Protein AF-A0A925TKU3-F1 (afdb_monomer)

Sequence (95 aa):
MKPSCERSQKKRMCYCDSLSAEWKAQQGYADGYCGVCERCGKPGHTQHFPGPVPYTGAWCNRCVKIVAYTWIFRNPVVLLVLAILTIFLALRLLR

Nearest PDB structures (foldseek):
  8jwu-assembly1_A  TM=4.262E-01  e=4.280E+00  Mus musculus
  8apo-assembly1_Bc  TM=2.201E-01  e=9.353E+00  Polytomella magna

Mean predicted aligned error: 9.75 Å

Structure (mmCIF, N/CA/C/O backbone):
data_AF-A0A925TKU3-F1
#
_entry.id   AF-A0A925TKU3-F1
#
loop_
_atom_site.group_PDB
_atom_site.id
_atom_site.type_symbol
_atom_site.label_atom_id
_atom_site.label_alt_id
_atom_site.label_comp_id
_atom_site.label_asym_id
_atom_site.label_entity_id
_atom_site.label_seq_id
_atom_site.pdbx_PDB_ins_code
_atom_site.Cartn_x
_atom_site.Cartn_y
_atom_site.Cartn_z
_atom_site.occupancy
_atom_site.B_iso_or_equiv
_atom_site.auth_seq_id
_atom_site.auth_comp_id
_atom_site.auth_asym_id
_atom_site.auth_atom_id
_atom_site.pdbx_PDB_model_num
ATOM 1 N N . MET A 1 1 ? -0.477 -19.605 -24.195 1.00 31.05 1 MET A N 1
ATOM 2 C CA . MET A 1 1 ? -1.398 -19.418 -23.052 1.00 31.05 1 MET A CA 1
ATOM 3 C C . MET A 1 1 ? -1.032 -18.098 -22.375 1.00 31.05 1 MET A C 1
ATOM 5 O O . MET A 1 1 ? -0.045 -18.055 -21.657 1.00 31.05 1 MET A O 1
ATOM 9 N N . LYS A 1 2 ? -1.698 -16.982 -22.707 1.00 33.62 2 LYS A N 1
ATOM 10 C CA . LYS A 1 2 ? -1.393 -15.676 -22.086 1.00 33.62 2 LYS A CA 1
ATOM 11 C C . LYS A 1 2 ? -2.002 -15.685 -20.681 1.00 33.62 2 LYS A C 1
ATOM 13 O O . LYS A 1 2 ? -3.207 -15.939 -20.606 1.00 33.62 2 LYS A O 1
ATOM 18 N N . PRO A 1 3 ? -1.246 -15.463 -19.589 1.00 41.34 3 PRO A N 1
ATOM 19 C CA . PRO A 1 3 ? -1.873 -15.333 -18.288 1.00 41.34 3 PRO A CA 1
ATOM 20 C C . PRO A 1 3 ? -2.816 -14.138 -18.369 1.00 41.34 3 PRO A C 1
ATOM 22 O O . PRO A 1 3 ? -2.424 -13.024 -18.715 1.00 41.34 3 PRO A O 1
ATOM 25 N N . SER A 1 4 ? -4.093 -14.442 -18.157 1.00 38.66 4 SER A N 1
ATOM 26 C CA . SER A 1 4 ? -5.208 -13.515 -18.092 1.00 38.66 4 SER A CA 1
ATOM 27 C C . SER A 1 4 ? -4.908 -12.471 -17.022 1.00 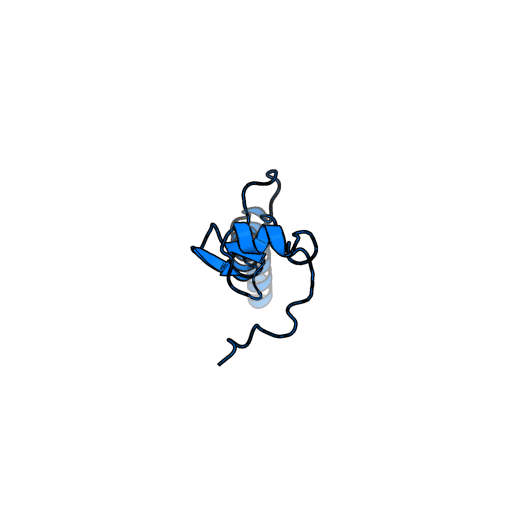38.66 4 SER A C 1
ATOM 29 O O . SER A 1 4 ? -5.268 -12.644 -15.859 1.00 38.66 4 SER A O 1
ATOM 31 N N . CYS A 1 5 ? -4.226 -11.394 -17.408 1.00 46.44 5 CYS A N 1
ATOM 32 C CA . CYS A 1 5 ? -4.179 -10.190 -16.608 1.00 46.44 5 CYS A CA 1
ATOM 33 C C . CYS A 1 5 ? -5.617 -9.696 -16.557 1.00 46.44 5 CYS A C 1
ATOM 35 O O . CYS A 1 5 ? -6.161 -9.281 -17.579 1.00 46.44 5 CYS A O 1
ATOM 37 N N . GLU A 1 6 ? -6.252 -9.926 -15.411 1.00 46.41 6 GLU A N 1
ATOM 38 C CA . GLU A 1 6 ? -7.204 -9.048 -14.743 1.00 46.41 6 GLU A CA 1
ATOM 39 C C . GLU A 1 6 ? -7.448 -7.752 -15.534 1.00 46.41 6 GLU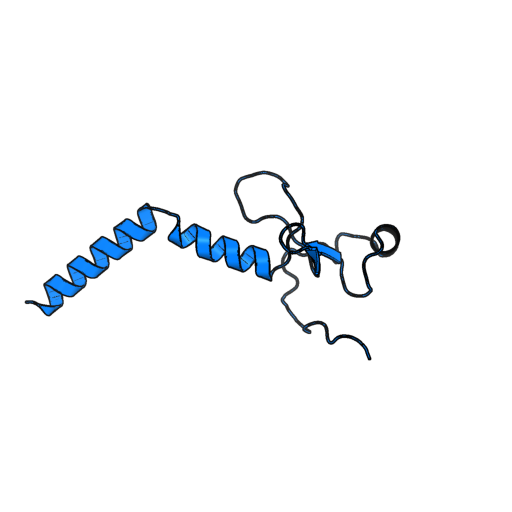 A C 1
ATOM 41 O O . GLU A 1 6 ? -6.924 -6.675 -15.248 1.00 46.41 6 GLU A O 1
ATOM 46 N N . ARG A 1 7 ? -8.217 -7.898 -16.617 1.00 43.44 7 ARG A N 1
ATOM 47 C CA . ARG A 1 7 ? -8.697 -6.813 -17.457 1.00 43.44 7 ARG A CA 1
ATOM 48 C C . ARG A 1 7 ? -9.392 -5.865 -16.490 1.00 43.44 7 ARG A C 1
ATOM 50 O O . ARG A 1 7 ? -10.340 -6.269 -15.828 1.00 43.44 7 ARG A O 1
ATOM 57 N N . SE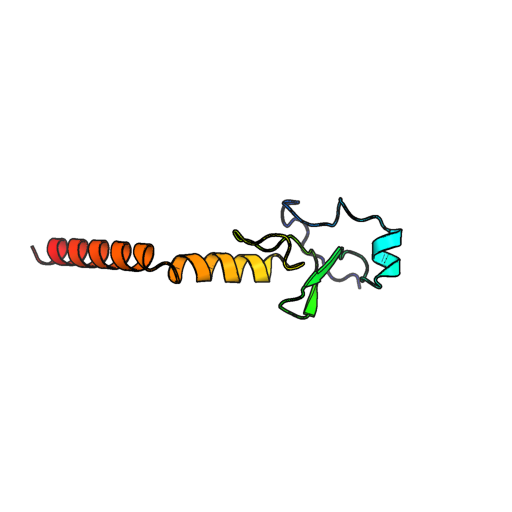R A 1 8 ? -8.939 -4.619 -16.417 1.00 45.22 8 SER A N 1
ATOM 58 C CA . SER A 1 8 ? -9.618 -3.555 -15.671 1.00 45.22 8 SER A CA 1
ATOM 59 C C . SER A 1 8 ? -9.506 -3.612 -14.135 1.00 45.22 8 SER A C 1
ATOM 61 O O . SER A 1 8 ? -10.505 -3.496 -13.420 1.00 45.22 8 SER A O 1
ATOM 63 N N . GLN A 1 9 ? -8.296 -3.593 -13.575 1.00 49.84 9 GLN A N 1
ATOM 64 C CA . GLN A 1 9 ? -8.134 -2.779 -12.364 1.00 49.84 9 GLN A CA 1
ATOM 65 C C . GLN A 1 9 ? -7.854 -1.344 -12.813 1.00 49.84 9 GLN A C 1
ATOM 67 O O . GLN A 1 9 ? -6.830 -1.076 -13.433 1.00 49.84 9 GLN A O 1
ATOM 72 N N . LYS A 1 10 ? -8.831 -0.448 -12.583 1.00 47.94 10 LYS A N 1
ATOM 73 C CA . LYS A 1 10 ? -8.776 0.997 -12.871 1.00 47.94 10 LYS A CA 1
ATOM 74 C C . LYS A 1 10 ? -7.340 1.512 -12.764 1.00 47.94 10 LYS A C 1
ATOM 76 O O . LYS A 1 10 ? -6.737 1.374 -11.705 1.00 47.94 10 LYS A O 1
ATOM 81 N N . LYS A 1 11 ? -6.877 2.133 -13.851 1.00 51.44 11 LYS A N 1
ATOM 82 C CA . LYS A 1 11 ? -5.599 2.817 -14.117 1.00 51.44 11 LYS A CA 1
ATOM 83 C C . LYS A 1 11 ? -5.229 3.906 -13.088 1.00 51.44 11 LYS A C 1
ATOM 85 O O . LYS A 1 11 ? -4.898 5.026 -13.446 1.00 51.44 11 LYS A O 1
ATOM 90 N N . ARG A 1 12 ? -5.392 3.658 -11.792 1.00 58.16 12 ARG A N 1
ATOM 91 C CA . ARG A 1 12 ? -5.100 4.622 -10.737 1.00 58.16 12 ARG A CA 1
ATOM 92 C C . ARG A 1 12 ? -3.794 4.196 -10.083 1.00 58.16 12 ARG A C 1
ATOM 94 O O . ARG A 1 12 ? -3.750 3.173 -9.413 1.00 58.16 12 ARG A O 1
ATOM 101 N N . MET A 1 13 ? -2.767 5.017 -10.309 1.00 70.44 13 MET A N 1
ATOM 102 C CA . MET A 1 13 ? -1.495 5.068 -9.573 1.00 70.44 13 MET A CA 1
ATOM 103 C C . MET A 1 13 ? -0.438 3.989 -9.877 1.00 70.44 13 MET A C 1
ATOM 105 O O . MET A 1 13 ? 0.561 3.925 -9.169 1.00 70.44 13 MET A O 1
ATOM 109 N N . CYS A 1 14 ? -0.579 3.182 -10.935 1.00 77.88 14 CYS A N 1
ATOM 110 C CA . CYS A 1 14 ? 0.481 2.248 -11.343 1.00 77.88 14 CYS A CA 1
ATOM 111 C C . CYS A 1 14 ? 1.552 2.907 -12.229 1.00 77.88 14 CYS A C 1
ATOM 113 O O . CYS A 1 14 ? 1.226 3.741 -13.073 1.00 77.88 14 CYS A O 1
ATOM 115 N N . TYR A 1 15 ? 2.797 2.428 -12.157 1.00 79.31 15 TYR A N 1
ATOM 116 C CA . TYR A 1 15 ? 3.903 2.924 -12.994 1.00 79.31 15 TYR A CA 1
ATOM 117 C C . TYR A 1 15 ? 3.883 2.431 -14.456 1.00 79.31 15 TYR A C 1
ATOM 119 O O . TYR A 1 15 ? 4.844 2.612 -15.200 1.00 79.31 15 TYR A O 1
ATOM 127 N N . CYS A 1 16 ? 2.804 1.779 -14.902 1.00 77.69 16 CYS A N 1
ATOM 128 C CA . CYS A 1 16 ? 2.718 1.242 -16.264 1.00 77.69 16 CYS A CA 1
ATOM 129 C C . CYS A 1 16 ? 2.851 2.320 -17.335 1.00 77.69 16 CYS A C 1
ATOM 131 O O . CYS A 1 16 ? 3.518 2.078 -18.336 1.00 77.69 16 CYS A O 1
ATOM 133 N N . ASP A 1 17 ? 2.231 3.477 -17.113 1.00 77.00 17 ASP A N 1
ATOM 134 C CA . ASP A 1 17 ? 2.255 4.593 -18.060 1.00 77.00 17 ASP A CA 1
ATOM 135 C C . ASP A 1 17 ? 3.507 5.471 -17.891 1.00 77.00 17 ASP A C 1
ATOM 137 O O . ASP A 1 17 ? 3.896 6.161 -18.825 1.00 77.00 17 ASP A O 1
ATOM 141 N N . SER A 1 18 ? 4.148 5.455 -16.716 1.00 78.69 18 SER A N 1
ATOM 142 C CA . SER A 1 18 ? 5.311 6.305 -16.420 1.00 78.69 18 SER A CA 1
ATOM 143 C C . SER A 1 18 ? 6.650 5.682 -16.816 1.00 78.69 18 SER A C 1
ATOM 145 O O . SER A 1 18 ? 7.658 6.378 -16.850 1.00 78.69 18 SER A O 1
ATOM 147 N N . LEU A 1 19 ? 6.684 4.371 -17.062 1.00 79.94 19 LEU A N 1
ATOM 148 C CA . LEU A 1 19 ? 7.898 3.629 -17.399 1.00 79.94 19 LEU A CA 1
ATOM 149 C C . LEU A 1 19 ? 7.890 3.236 -18.878 1.00 79.94 19 LEU A C 1
ATOM 151 O O . LEU A 1 19 ? 6.911 2.650 -19.359 1.00 79.94 19 LEU A O 1
ATOM 155 N N . SER A 1 20 ? 8.998 3.496 -19.576 1.00 82.25 20 SER A N 1
ATOM 156 C CA . SER A 1 20 ? 9.151 3.108 -20.980 1.00 82.25 20 SER A CA 1
ATOM 157 C C . SER A 1 20 ? 9.218 1.587 -21.142 1.00 82.25 20 SER A C 1
ATOM 159 O O . SER A 1 20 ? 9.503 0.843 -20.196 1.00 82.25 20 SER A O 1
ATOM 161 N N . ALA A 1 21 ? 8.914 1.104 -22.347 1.00 79.00 21 ALA A N 1
ATOM 162 C CA . ALA A 1 21 ? 9.009 -0.318 -22.654 1.00 79.00 21 ALA A CA 1
ATOM 163 C C . ALA A 1 21 ? 10.463 -0.813 -22.578 1.00 79.00 21 ALA A C 1
ATOM 165 O O . ALA A 1 21 ? 10.692 -1.903 -22.054 1.00 79.00 21 ALA A O 1
ATOM 166 N N . GLU A 1 22 ? 11.442 -0.003 -23.010 1.00 84.88 22 GLU A N 1
ATOM 167 C CA . GLU A 1 22 ? 12.857 -0.392 -22.937 1.00 84.88 22 GLU A CA 1
ATOM 168 C C . GLU A 1 22 ? 13.316 -0.534 -21.486 1.00 84.88 22 GLU A C 1
ATOM 170 O O . GLU A 1 22 ? 13.981 -1.509 -21.143 1.00 84.88 22 GLU A O 1
ATOM 175 N N . TRP A 1 23 ? 12.908 0.391 -20.612 1.00 84.62 23 TRP A N 1
ATOM 176 C CA . TRP A 1 23 ? 13.266 0.336 -19.197 1.00 84.62 23 TRP A CA 1
ATOM 177 C C . TRP A 1 23 ? 12.694 -0.912 -18.514 1.00 84.62 23 TRP A C 1
ATOM 179 O O . TRP A 1 23 ? 13.384 -1.577 -17.746 1.00 84.62 23 TRP A O 1
ATOM 189 N N . LYS A 1 24 ? 11.447 -1.290 -18.830 1.00 81.25 24 LYS A N 1
ATOM 190 C CA . LYS A 1 24 ? 10.829 -2.519 -18.298 1.00 81.25 24 LYS A CA 1
ATOM 191 C C . LYS A 1 24 ? 11.567 -3.777 -18.757 1.00 81.25 24 LYS A C 1
ATOM 193 O O . LYS A 1 24 ? 11.769 -4.682 -17.950 1.00 81.25 24 LYS A O 1
ATOM 198 N N . ALA A 1 25 ? 11.982 -3.812 -20.024 1.00 81.75 25 ALA A N 1
ATOM 199 C CA . ALA A 1 25 ? 12.744 -4.922 -20.584 1.00 81.75 25 ALA A CA 1
ATOM 200 C C . ALA A 1 25 ? 14.144 -5.030 -19.955 1.00 81.75 25 ALA A C 1
ATOM 202 O O . ALA A 1 25 ? 14.567 -6.127 -19.603 1.00 81.75 25 ALA A O 1
ATOM 203 N N . GLN A 1 26 ? 14.826 -3.900 -19.730 1.00 87.31 26 GLN A N 1
ATOM 204 C CA . GLN A 1 26 ? 16.124 -3.857 -19.039 1.00 87.31 26 GLN A CA 1
ATOM 205 C C . GLN A 1 26 ? 16.050 -4.394 -17.605 1.00 87.31 26 GLN A C 1
ATOM 207 O O . GLN A 1 26 ? 16.988 -5.035 -1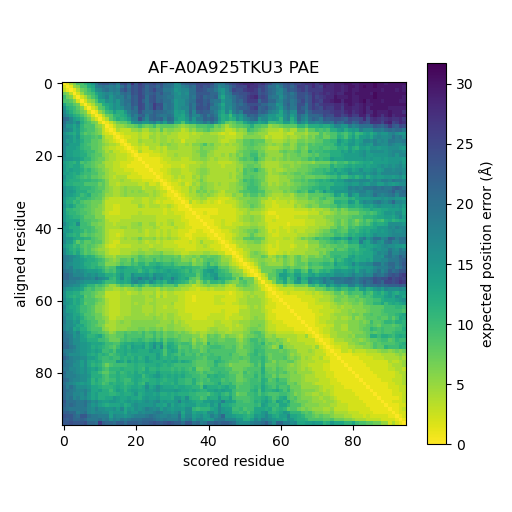7.143 1.00 87.31 26 GLN A O 1
ATOM 212 N N . GLN A 1 27 ? 14.933 -4.169 -16.911 1.00 84.44 27 GLN A N 1
ATOM 213 C CA . GLN A 1 27 ? 14.699 -4.696 -15.562 1.00 84.44 27 GLN A CA 1
ATOM 214 C C . GLN A 1 27 ? 14.246 -6.167 -15.546 1.00 84.44 27 GLN A C 1
ATOM 216 O O . GLN A 1 27 ? 14.052 -6.742 -14.477 1.00 84.44 27 GLN A O 1
ATOM 221 N N . GLY A 1 28 ? 14.050 -6.787 -16.714 1.00 84.88 28 GLY A N 1
ATOM 222 C CA . GLY A 1 28 ? 13.625 -8.182 -16.822 1.00 84.88 28 GLY A CA 1
ATOM 223 C C . GLY A 1 28 ? 12.183 -8.432 -16.371 1.00 84.88 28 GLY A C 1
ATOM 224 O O . GLY A 1 28 ? 11.847 -9.550 -15.975 1.00 84.88 28 GLY A O 1
ATOM 225 N N . TYR A 1 29 ? 11.314 -7.415 -16.395 1.00 82.25 29 TYR A N 1
ATOM 226 C CA . TYR A 1 29 ? 9.907 -7.616 -16.056 1.00 82.25 29 TYR A CA 1
ATOM 227 C C . TYR A 1 29 ? 9.187 -8.393 -17.155 1.00 82.25 29 TYR A C 1
ATOM 229 O O . TYR A 1 29 ? 9.318 -8.091 -18.339 1.00 82.25 29 TYR A O 1
ATOM 237 N N . ALA A 1 30 ? 8.389 -9.381 -16.750 1.00 76.44 30 ALA A N 1
ATOM 238 C CA . ALA A 1 30 ? 7.567 -10.140 -17.680 1.00 76.44 30 ALA A CA 1
ATOM 239 C C . ALA A 1 30 ? 6.516 -9.246 -18.363 1.00 76.44 30 ALA A C 1
ATOM 241 O O . ALA A 1 30 ? 6.005 -8.286 -17.771 1.00 76.44 30 ALA A O 1
ATOM 242 N N . ASP A 1 31 ? 6.171 -9.602 -19.601 1.00 75.00 31 ASP A N 1
ATOM 243 C CA . ASP A 1 31 ? 5.206 -8.865 -20.412 1.00 75.00 31 ASP A CA 1
ATOM 244 C C . ASP A 1 31 ? 3.882 -8.650 -19.673 1.00 75.00 31 ASP A C 1
ATOM 246 O O . ASP A 1 31 ? 3.282 -9.573 -19.118 1.00 75.00 31 ASP A O 1
ATOM 250 N N . GLY A 1 32 ? 3.410 -7.403 -19.692 1.00 74.75 32 GLY A N 1
ATOM 251 C CA . GLY A 1 32 ? 2.180 -6.995 -19.015 1.00 74.75 32 GLY A CA 1
ATOM 252 C C . GLY A 1 32 ? 2.360 -6.540 -17.565 1.00 74.75 32 GLY A C 1
ATOM 253 O O . GLY A 1 32 ? 1.383 -6.088 -16.972 1.00 74.75 32 GLY A O 1
ATOM 254 N N . TYR A 1 33 ? 3.572 -6.576 -17.004 1.00 79.88 33 TYR A N 1
ATOM 255 C CA . TYR A 1 33 ? 3.875 -6.038 -15.674 1.00 79.88 33 TYR A CA 1
ATOM 256 C C . TYR A 1 33 ? 4.736 -4.768 -15.746 1.00 79.88 33 TYR A C 1
ATOM 258 O O . TYR A 1 33 ? 5.422 -4.514 -16.733 1.00 79.88 33 TYR A O 1
ATOM 266 N N . CYS A 1 34 ? 4.693 -3.938 -14.696 1.00 81.81 34 CYS A N 1
ATOM 267 C CA . CYS A 1 34 ? 5.532 -2.731 -14.595 1.00 81.81 34 CYS A CA 1
ATOM 268 C C . CYS A 1 34 ? 6.532 -2.770 -13.438 1.00 81.81 34 CYS A C 1
ATOM 270 O O . CYS A 1 34 ? 7.227 -1.785 -13.208 1.00 81.81 34 CYS A O 1
ATOM 272 N N . GLY A 1 35 ? 6.581 -3.875 -12.696 1.00 86.31 35 GLY A N 1
ATOM 273 C CA . GLY A 1 35 ? 7.518 -4.051 -11.602 1.00 86.31 35 GLY A CA 1
ATOM 274 C C . GLY A 1 35 ? 7.323 -5.358 -10.848 1.00 86.31 35 GLY A C 1
ATOM 275 O O . GLY A 1 35 ? 6.422 -6.150 -11.138 1.00 86.31 35 GLY A O 1
ATOM 276 N N . VAL A 1 36 ? 8.155 -5.545 -9.828 1.00 87.25 36 VAL A N 1
ATOM 277 C CA . VAL A 1 36 ? 8.031 -6.612 -8.832 1.00 87.25 36 VAL A CA 1
ATOM 278 C C . VAL A 1 36 ? 7.668 -5.978 -7.499 1.00 87.25 36 VAL A C 1
ATOM 280 O O . VAL A 1 36 ? 8.242 -4.971 -7.099 1.00 87.25 36 VAL A O 1
ATOM 283 N N . CYS A 1 37 ? 6.673 -6.535 -6.813 1.00 86.75 37 CYS A N 1
ATOM 284 C CA . CYS A 1 37 ? 6.269 -6.015 -5.517 1.00 86.75 37 CYS A CA 1
ATOM 285 C C . CYS A 1 37 ? 7.317 -6.348 -4.453 1.00 86.75 37 CYS A C 1
ATOM 287 O O . CYS A 1 37 ? 7.493 -7.515 -4.121 1.00 86.75 37 CYS A O 1
ATOM 289 N N . GLU A 1 38 ? 7.906 -5.334 -3.825 1.00 87.12 38 GLU A N 1
ATOM 290 C CA . GLU A 1 38 ? 8.922 -5.521 -2.773 1.00 87.12 38 GLU A CA 1
ATOM 291 C C . GLU A 1 38 ? 8.391 -6.262 -1.536 1.00 87.12 38 GLU A C 1
ATOM 293 O O . GLU A 1 38 ? 9.130 -6.955 -0.847 1.00 87.12 38 GLU A O 1
ATOM 298 N N . ARG A 1 39 ? 7.083 -6.166 -1.262 1.00 85.12 39 ARG A N 1
ATOM 299 C CA . ARG A 1 39 ? 6.455 -6.827 -0.110 1.00 85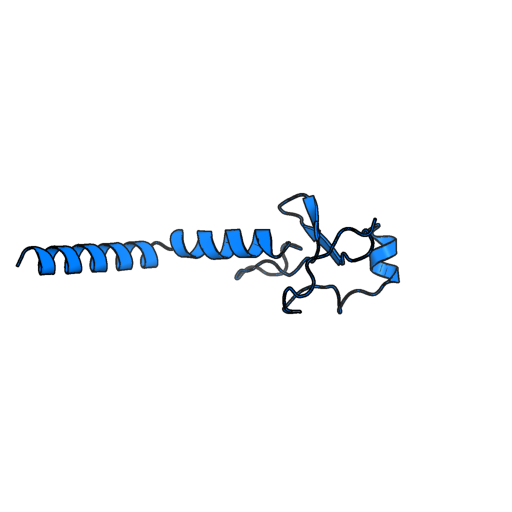.12 39 ARG A CA 1
ATOM 300 C C . ARG A 1 39 ? 6.198 -8.322 -0.314 1.00 85.12 39 ARG A C 1
ATOM 302 O O . ARG A 1 39 ? 6.204 -9.066 0.660 1.00 85.12 39 ARG A O 1
ATOM 309 N N . CYS A 1 40 ? 5.871 -8.760 -1.531 1.00 87.06 40 CYS A N 1
ATOM 310 C CA . CYS A 1 40 ? 5.477 -10.154 -1.789 1.00 87.06 40 CYS A CA 1
ATOM 311 C C . CYS A 1 40 ? 6.330 -10.878 -2.837 1.00 87.06 40 CYS A C 1
ATOM 313 O O . CYS A 1 40 ? 6.081 -12.053 -3.092 1.00 87.06 40 CYS A O 1
ATOM 315 N N . GLY A 1 41 ? 7.286 -10.189 -3.463 1.00 87.31 41 GLY A N 1
ATOM 316 C CA . GLY A 1 41 ? 8.206 -10.727 -4.467 1.00 87.31 41 GLY A CA 1
ATOM 317 C C . GLY A 1 41 ? 7.566 -11.085 -5.810 1.00 87.31 41 GLY A C 1
ATOM 318 O O . GLY A 1 41 ? 8.239 -11.620 -6.683 1.00 87.31 41 GLY A O 1
ATOM 319 N N . LYS A 1 42 ? 6.265 -10.829 -6.000 1.00 86.00 42 LYS A N 1
ATOM 320 C CA . LYS A 1 42 ? 5.549 -11.220 -7.223 1.00 86.00 42 LYS A CA 1
ATOM 321 C C . LYS A 1 42 ? 5.585 -10.108 -8.277 1.00 86.00 42 LYS A C 1
ATOM 323 O O . LYS A 1 42 ? 5.421 -8.939 -7.905 1.00 86.00 42 LYS A O 1
ATOM 328 N N . PRO A 1 43 ? 5.729 -10.450 -9.573 1.00 83.44 43 PRO A N 1
ATOM 329 C CA . PRO A 1 43 ? 5.557 -9.491 -10.657 1.00 83.44 43 PRO A CA 1
ATOM 330 C C . PRO A 1 43 ? 4.120 -8.964 -10.657 1.00 83.44 43 PRO A C 1
ATOM 332 O O . PRO A 1 43 ? 3.166 -9.694 -10.372 1.00 83.44 43 PRO A O 1
ATOM 335 N N . GLY A 1 44 ? 3.963 -7.672 -10.915 1.00 82.00 44 GLY A N 1
ATOM 336 C CA . GLY A 1 44 ? 2.671 -7.020 -10.800 1.00 82.00 44 GLY A CA 1
ATOM 337 C C . GLY A 1 44 ? 2.663 -5.584 -11.296 1.00 82.00 44 GLY A C 1
ATOM 338 O O . GLY A 1 44 ? 3.674 -5.010 -11.698 1.00 82.00 44 GLY A O 1
ATOM 339 N N . HIS A 1 45 ? 1.481 -4.981 -11.224 1.00 83.19 45 HIS A N 1
ATOM 340 C CA . HIS A 1 45 ? 1.340 -3.539 -11.344 1.00 83.19 45 HIS A CA 1
ATOM 341 C C . HIS A 1 45 ? 1.714 -2.906 -10.010 1.00 83.19 45 HIS A C 1
ATOM 343 O O . HIS A 1 45 ? 0.950 -2.973 -9.040 1.00 83.19 45 HIS A O 1
ATOM 349 N N . THR A 1 46 ? 2.921 -2.360 -9.952 1.00 86.12 46 THR A N 1
ATOM 350 C CA . THR A 1 46 ? 3.430 -1.681 -8.771 1.00 86.12 46 THR A CA 1
ATOM 351 C C . THR A 1 46 ? 3.015 -0.213 -8.764 1.00 86.12 46 THR A C 1
ATOM 353 O O . THR A 1 46 ? 2.895 0.437 -9.805 1.00 86.12 46 THR A O 1
ATOM 356 N N . GLN A 1 47 ? 2.764 0.286 -7.561 1.00 84.50 47 GLN A N 1
ATOM 357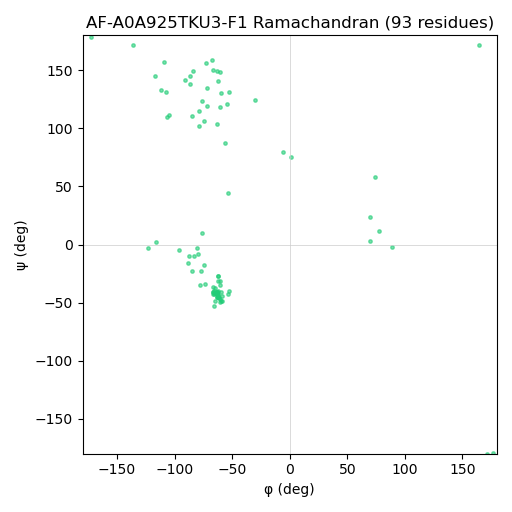 C CA . GLN A 1 47 ? 2.456 1.674 -7.257 1.00 84.50 47 GLN A CA 1
ATOM 358 C C . GLN A 1 47 ? 3.243 2.112 -6.026 1.00 84.50 47 GLN A C 1
ATOM 360 O O . GLN A 1 47 ? 3.866 1.296 -5.341 1.00 84.50 47 GLN A O 1
ATOM 365 N N . HIS A 1 48 ? 3.192 3.406 -5.749 1.00 82.81 48 HIS A N 1
ATOM 366 C CA . HIS A 1 48 ? 3.792 3.990 -4.564 1.00 82.81 48 HIS A CA 1
ATOM 367 C C . HIS A 1 48 ? 3.198 3.429 -3.256 1.00 82.81 48 HIS A C 1
ATOM 369 O O . HIS A 1 48 ? 2.015 3.075 -3.193 1.00 82.81 48 HIS A O 1
ATOM 375 N N . PHE A 1 49 ? 4.025 3.361 -2.210 1.00 74.38 49 PHE A N 1
ATOM 376 C CA . PHE A 1 49 ? 3.613 2.968 -0.863 1.00 74.38 49 PHE A CA 1
ATOM 377 C C . PHE A 1 49 ? 2.525 3.913 -0.305 1.00 74.38 49 PHE A C 1
ATOM 379 O O . PHE A 1 49 ? 2.697 5.129 -0.330 1.00 74.38 49 PHE A O 1
ATOM 386 N N . PRO A 1 50 ? 1.403 3.398 0.229 1.00 69.06 50 PRO A N 1
ATOM 387 C CA . PRO A 1 50 ? 0.405 4.236 0.886 1.00 69.06 50 PRO A CA 1
ATOM 388 C C . PRO A 1 50 ? 0.910 4.682 2.268 1.00 69.06 50 PRO A C 1
ATOM 390 O O . PRO A 1 50 ? 0.917 3.890 3.208 1.00 69.06 50 PRO A O 1
ATOM 393 N N . GLY A 1 51 ? 1.295 5.950 2.426 1.00 69.62 51 GLY A N 1
ATOM 394 C CA . GLY A 1 51 ? 1.616 6.498 3.744 1.00 69.62 51 GLY A CA 1
ATOM 395 C C . GLY A 1 51 ? 2.244 7.893 3.725 1.00 69.62 51 GLY A C 1
ATOM 396 O O . GLY A 1 51 ? 2.428 8.470 2.658 1.00 69.62 51 GLY A O 1
ATOM 397 N N . PRO A 1 52 ? 2.561 8.444 4.912 1.00 68.25 52 PRO A N 1
ATOM 398 C CA . PRO A 1 52 ? 3.150 9.777 5.062 1.00 68.25 52 PRO A CA 1
ATOM 399 C C . PRO A 1 52 ? 4.662 9.806 4.794 1.00 68.25 52 PRO A C 1
ATOM 401 O O . PRO A 1 52 ? 5.261 10.877 4.781 1.00 68.25 52 PRO A O 1
ATOM 404 N N . VAL A 1 53 ? 5.293 8.639 4.634 1.00 64.56 53 VAL A N 1
ATOM 405 C CA . VAL A 1 53 ? 6.733 8.537 4.386 1.00 64.56 53 VAL A CA 1
ATOM 406 C C . VAL A 1 53 ? 7.026 8.643 2.884 1.00 64.56 53 VAL A C 1
ATOM 408 O O . VAL A 1 53 ? 6.291 8.058 2.085 1.00 64.56 53 VAL A O 1
ATOM 411 N N . PRO A 1 54 ? 8.078 9.377 2.482 1.00 59.12 54 PRO A N 1
ATOM 412 C CA . PRO A 1 54 ? 8.445 9.540 1.077 1.00 59.12 54 PRO A CA 1
ATOM 413 C C . PRO A 1 54 ? 8.923 8.217 0.463 1.00 59.12 54 PRO A C 1
ATOM 415 O O . PRO A 1 54 ? 9.479 7.387 1.168 1.00 59.12 54 PRO A O 1
ATOM 418 N N . TYR A 1 55 ? 8.708 8.053 -0.849 1.00 62.25 55 TYR A N 1
ATOM 419 C CA . TYR A 1 55 ? 9.069 6.916 -1.729 1.00 62.25 55 TYR A CA 1
ATOM 420 C C . TYR A 1 55 ? 9.918 5.803 -1.095 1.00 62.25 55 TYR A C 1
ATOM 422 O O . TYR A 1 55 ? 11.114 5.706 -1.339 1.00 62.25 55 TYR A O 1
ATOM 430 N N . THR A 1 56 ? 9.268 4.919 -0.329 1.00 63.28 56 THR A N 1
ATOM 431 C CA . THR A 1 56 ? 9.931 3.779 0.327 1.00 63.28 56 THR A CA 1
ATOM 432 C C . THR A 1 56 ? 9.834 2.465 -0.444 1.00 63.28 56 THR A C 1
ATOM 434 O O . THR A 1 56 ? 10.428 1.487 -0.002 1.00 63.28 56 THR A O 1
ATOM 437 N N . GLY A 1 57 ? 9.099 2.405 -1.561 1.00 74.62 57 GLY A N 1
ATOM 438 C CA . GLY A 1 57 ? 9.043 1.181 -2.360 1.00 74.62 57 GLY A CA 1
ATOM 439 C C . GLY A 1 57 ? 7.923 1.091 -3.391 1.00 74.62 57 GLY A C 1
ATOM 440 O O . GLY A 1 57 ? 6.999 1.913 -3.438 1.00 74.62 57 GLY A O 1
ATOM 441 N N . ALA A 1 58 ? 8.007 0.046 -4.215 1.00 83.25 58 ALA A N 1
ATOM 442 C CA . ALA A 1 58 ? 7.057 -0.290 -5.272 1.00 83.25 58 ALA A CA 1
ATOM 443 C C . ALA A 1 58 ? 6.194 -1.507 -4.879 1.00 83.25 58 ALA A C 1
ATOM 445 O O . ALA A 1 58 ? 6.660 -2.646 -4.788 1.00 83.25 58 ALA A O 1
ATOM 446 N N . TRP A 1 59 ? 4.903 -1.290 -4.609 1.00 85.44 59 TRP A N 1
ATOM 447 C CA . TRP A 1 59 ? 4.003 -2.316 -4.065 1.00 85.44 59 TRP A CA 1
ATOM 448 C C . TRP A 1 59 ? 2.859 -2.657 -5.015 1.00 85.44 59 TRP A C 1
ATOM 450 O O . TRP A 1 59 ? 2.311 -1.780 -5.673 1.00 85.44 59 TRP A O 1
ATOM 460 N N . CYS A 1 60 ? 2.433 -3.924 -5.057 1.00 85.12 60 CYS A N 1
ATOM 461 C CA . CYS A 1 60 ? 1.241 -4.306 -5.814 1.00 85.12 60 CYS A CA 1
ATOM 462 C C . CYS A 1 60 ? -0.048 -3.836 -5.121 1.00 85.12 60 CYS A C 1
ATOM 464 O O . CYS A 1 60 ? -0.106 -3.704 -3.894 1.00 85.12 60 CYS A O 1
ATOM 466 N N . ASN A 1 61 ? -1.124 -3.669 -5.897 1.00 80.88 61 ASN A N 1
ATOM 467 C CA . ASN A 1 61 ? -2.428 -3.224 -5.386 1.00 80.88 61 ASN A CA 1
ATOM 468 C C . ASN A 1 61 ? -2.936 -4.074 -4.205 1.00 80.88 61 ASN A C 1
ATOM 470 O O . ASN A 1 61 ? -3.440 -3.551 -3.213 1.00 80.88 61 ASN A O 1
ATOM 474 N N . ARG A 1 62 ? -2.737 -5.397 -4.258 1.00 83.00 62 ARG A N 1
ATOM 475 C CA . ARG A 1 62 ? -3.109 -6.305 -3.163 1.00 83.00 62 ARG A CA 1
ATOM 476 C C . ARG A 1 62 ? -2.406 -5.938 -1.854 1.00 83.00 62 ARG A C 1
ATOM 478 O O . ARG A 1 62 ? -3.053 -5.845 -0.815 1.00 83.00 62 ARG A O 1
ATOM 485 N N . CYS A 1 63 ? -1.095 -5.726 -1.900 1.00 84.94 63 CYS A N 1
ATOM 486 C CA . CYS A 1 63 ? -0.298 -5.380 -0.728 1.00 84.94 63 CYS A CA 1
ATOM 487 C C . CYS A 1 63 ? -0.679 -4.012 -0.157 1.00 84.94 63 CYS A C 1
ATOM 489 O O . CYS A 1 63 ? -0.787 -3.890 1.063 1.00 84.94 63 CYS A O 1
ATOM 491 N N . VAL A 1 64 ? -0.940 -3.029 -1.022 1.00 83.69 64 VAL A N 1
ATOM 492 C CA . VAL A 1 64 ? -1.444 -1.705 -0.630 1.00 83.69 64 VAL A CA 1
ATOM 493 C C . VAL A 1 64 ? -2.794 -1.823 0.074 1.00 83.69 64 VAL A C 1
ATOM 495 O O . VAL A 1 64 ? -2.938 -1.311 1.178 1.00 83.69 64 VAL A O 1
ATOM 498 N N . LYS A 1 65 ? -3.759 -2.556 -0.499 1.00 83.50 65 LYS A N 1
ATOM 499 C CA . LYS A 1 65 ? -5.088 -2.764 0.105 1.00 83.50 65 LYS A CA 1
ATOM 500 C C . LYS A 1 65 ? -5.014 -3.417 1.484 1.00 83.50 65 LYS A C 1
ATOM 502 O O . LYS A 1 65 ? -5.691 -2.969 2.403 1.00 83.50 65 LYS A O 1
ATOM 507 N N . ILE A 1 66 ? -4.176 -4.447 1.638 1.00 85.69 66 ILE A N 1
ATOM 508 C CA . ILE A 1 66 ? -3.973 -5.116 2.932 1.00 85.69 66 ILE A CA 1
ATOM 509 C C . ILE A 1 66 ? -3.464 -4.111 3.968 1.00 85.69 66 ILE A C 1
ATOM 511 O O . ILE A 1 66 ? -4.013 -4.041 5.063 1.00 85.69 66 ILE A O 1
ATOM 515 N N . VAL A 1 67 ? -2.433 -3.326 3.629 1.00 84.12 67 VAL A N 1
ATOM 516 C CA . VAL A 1 67 ? -1.886 -2.342 4.573 1.00 84.12 67 VAL A CA 1
ATOM 517 C C . VAL A 1 67 ? -2.902 -1.256 4.891 1.00 84.12 67 VAL A C 1
ATOM 519 O O . VAL A 1 67 ? -3.151 -1.023 6.069 1.00 84.12 67 VAL A O 1
ATOM 522 N N . ALA A 1 68 ? -3.544 -0.671 3.880 1.00 83.25 68 ALA A N 1
ATOM 523 C CA . ALA A 1 68 ? -4.568 0.353 4.062 1.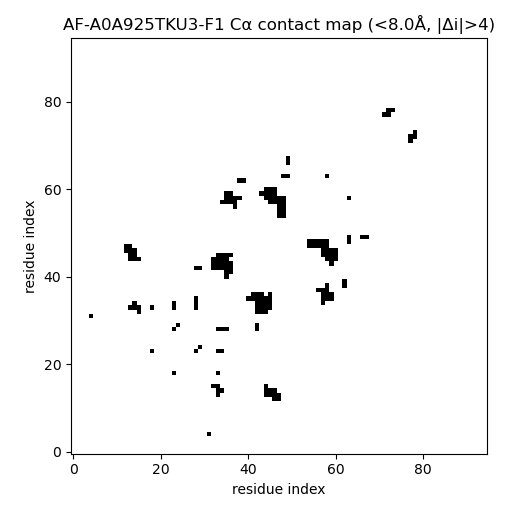00 83.25 68 ALA A CA 1
ATOM 524 C C . ALA A 1 68 ? -5.684 -0.103 5.017 1.00 83.25 68 ALA A C 1
ATOM 526 O O . ALA A 1 68 ? -6.065 0.646 5.912 1.00 83.25 68 ALA A O 1
ATOM 527 N N . TYR A 1 69 ? -6.151 -1.351 4.890 1.00 82.62 69 TYR A N 1
ATOM 528 C CA . TYR A 1 69 ? -7.132 -1.917 5.815 1.00 82.62 69 TYR A CA 1
ATOM 529 C C . TYR A 1 69 ? -6.554 -2.062 7.227 1.00 82.62 69 TYR A C 1
ATOM 531 O O . TYR A 1 69 ? -7.107 -1.525 8.181 1.00 82.62 69 TYR A O 1
ATOM 539 N N . THR A 1 70 ? -5.401 -2.723 7.374 1.00 83.56 70 THR A N 1
ATOM 540 C CA . THR A 1 70 ? -4.784 -2.935 8.698 1.00 83.56 70 THR A CA 1
ATOM 541 C C . THR A 1 70 ? -4.424 -1.636 9.422 1.00 83.56 70 THR A C 1
ATOM 543 O O . THR A 1 70 ? -4.491 -1.594 10.646 1.00 83.56 70 THR A O 1
ATOM 546 N N . TRP A 1 71 ? -4.079 -0.566 8.701 1.00 80.38 71 TRP A N 1
ATOM 547 C CA . TRP A 1 71 ? -3.762 0.739 9.288 1.00 80.38 71 TRP A CA 1
ATOM 548 C C . TRP A 1 71 ? -4.968 1.399 9.952 1.00 80.38 71 TRP A C 1
ATOM 550 O O . TRP A 1 71 ? -4.812 1.988 11.019 1.00 80.38 71 TRP A O 1
ATOM 560 N N . ILE A 1 72 ? -6.167 1.249 9.382 1.00 79.31 72 ILE A N 1
ATOM 561 C CA . ILE A 1 72 ? -7.407 1.759 9.986 1.00 79.31 72 ILE A CA 1
ATOM 562 C C . ILE A 1 72 ? -7.648 1.088 11.344 1.00 79.31 72 ILE A C 1
ATOM 564 O O . ILE A 1 72 ? -7.888 1.778 12.331 1.00 79.31 72 ILE A O 1
ATOM 568 N N . PHE A 1 73 ? -7.500 -0.238 11.427 1.00 78.81 73 PHE A N 1
ATOM 569 C CA . PHE A 1 73 ? -7.676 -0.978 12.687 1.00 78.81 73 PHE A CA 1
ATOM 570 C C . PHE A 1 73 ? -6.517 -0.812 13.669 1.00 78.81 73 PHE A C 1
ATOM 572 O O . PHE A 1 73 ? -6.675 -1.090 14.853 1.00 78.81 73 PHE A O 1
ATOM 579 N N . ARG A 1 74 ? -5.354 -0.350 13.202 1.00 78.69 74 ARG A N 1
ATOM 580 C CA . ARG A 1 74 ? -4.214 -0.025 14.064 1.00 78.69 74 ARG A CA 1
ATOM 581 C C . ARG A 1 74 ? -4.320 1.376 14.677 1.00 78.69 74 ARG A C 1
ATOM 583 O O . ARG A 1 74 ? -3.534 1.700 15.562 1.00 78.69 74 ARG A O 1
ATOM 590 N N . ASN A 1 75 ? -5.270 2.204 14.237 1.00 84.12 75 ASN A N 1
ATOM 591 C CA . ASN A 1 75 ? -5.485 3.526 14.811 1.00 84.12 75 ASN A CA 1
ATOM 592 C C . ASN A 1 75 ? -6.279 3.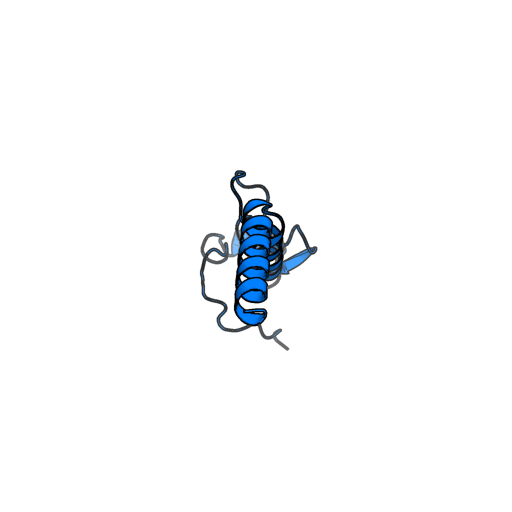414 16.135 1.00 84.12 75 ASN A C 1
ATOM 594 O O . ASN A 1 75 ? -7.455 3.038 16.104 1.00 84.12 75 ASN A O 1
ATOM 598 N N . PRO A 1 76 ? -5.691 3.772 17.294 1.00 86.88 76 PRO A N 1
ATOM 599 C CA . PRO A 1 76 ? -6.356 3.641 18.593 1.00 86.88 76 PRO A CA 1
ATOM 600 C C . PRO A 1 76 ? -7.620 4.503 18.709 1.00 86.88 76 PRO A C 1
ATOM 602 O O . PRO A 1 76 ? -8.547 4.131 19.423 1.00 86.88 76 PRO A O 1
ATOM 605 N N . VAL A 1 77 ? -7.700 5.616 17.971 1.00 88.44 77 VAL A N 1
ATOM 606 C CA . VAL A 1 77 ? -8.892 6.476 17.941 1.00 88.44 77 VAL A CA 1
ATOM 607 C C . VAL A 1 77 ? -10.071 5.739 17.311 1.00 88.44 77 VAL A C 1
ATOM 609 O O . VAL A 1 77 ? -11.178 5.791 17.838 1.00 88.44 77 VAL A O 1
ATOM 612 N N . VAL A 1 78 ? -9.838 5.004 16.218 1.00 88.38 78 VAL A N 1
ATOM 613 C CA . VAL A 1 78 ? -10.884 4.203 15.558 1.00 88.38 78 VAL A CA 1
ATOM 614 C C . VAL A 1 78 ? -11.395 3.122 16.509 1.00 88.38 78 VAL A C 1
ATOM 616 O O . VAL A 1 78 ? -12.604 2.942 16.636 1.00 88.38 78 VAL A O 1
ATOM 619 N N . LEU A 1 79 ? -10.492 2.451 17.230 1.00 89.69 79 LEU A N 1
ATOM 620 C CA . LEU A 1 79 ? -10.865 1.439 18.221 1.00 89.69 79 LEU A CA 1
ATOM 621 C C . LEU A 1 79 ? -11.676 2.033 19.384 1.00 89.69 79 LEU A C 1
ATOM 623 O O . LEU A 1 79 ? -12.691 1.455 19.767 1.00 89.69 79 LEU A O 1
ATOM 627 N N . LEU A 1 80 ? -11.282 3.201 19.903 1.00 93.75 80 LEU A N 1
ATOM 628 C CA . LEU A 1 80 ? -12.025 3.901 20.957 1.00 93.75 80 LEU A CA 1
ATOM 629 C C . LEU A 1 80 ? -13.429 4.312 20.506 1.00 93.75 80 LEU A C 1
ATOM 631 O O . LEU A 1 80 ? -14.393 4.092 21.235 1.00 93.75 80 LEU A O 1
ATOM 635 N N . VAL A 1 81 ? -13.568 4.870 19.301 1.00 93.88 81 VAL A N 1
ATOM 636 C CA . VAL A 1 81 ? -14.879 5.256 18.754 1.00 93.88 81 VAL A CA 1
ATOM 637 C C . VAL A 1 81 ? -15.783 4.033 18.592 1.00 93.88 81 VAL A C 1
ATOM 639 O O . VAL A 1 81 ? -16.946 4.080 18.989 1.00 93.88 81 VAL A O 1
ATOM 642 N N . LEU A 1 82 ? -15.257 2.917 18.075 1.00 93.00 82 LEU A N 1
ATOM 643 C CA . LEU A 1 82 ? -16.011 1.663 17.970 1.00 93.00 82 LEU A CA 1
ATOM 644 C C . LEU A 1 82 ? -16.431 1.128 19.350 1.00 93.00 82 LEU A C 1
ATOM 646 O O . LEU A 1 82 ? -17.567 0.680 19.512 1.00 93.00 82 LEU A O 1
ATOM 650 N N . ALA A 1 83 ? -15.565 1.221 20.362 1.00 94.56 83 ALA A N 1
ATOM 651 C CA . ALA A 1 83 ? -15.897 0.835 21.733 1.00 94.56 83 ALA A CA 1
ATOM 652 C C . ALA A 1 83 ? -17.019 1.709 22.325 1.00 94.56 83 ALA A C 1
ATOM 654 O O . ALA A 1 83 ? -17.983 1.192 22.88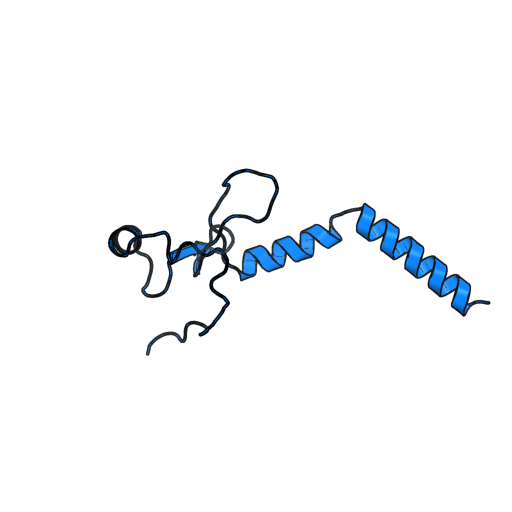0 1.00 94.56 83 ALA A O 1
ATOM 655 N N . ILE A 1 84 ? -16.957 3.032 22.147 1.00 96.38 84 ILE A N 1
ATOM 656 C CA . ILE A 1 84 ? -18.000 3.950 22.632 1.00 96.38 84 ILE A CA 1
ATOM 657 C C . ILE A 1 84 ? -19.340 3.673 21.936 1.00 96.38 84 ILE A C 1
ATOM 659 O O . ILE A 1 84 ? -20.373 3.598 22.601 1.00 96.38 84 ILE A O 1
ATOM 663 N N . LEU A 1 85 ? -19.336 3.484 20.612 1.00 96.25 85 LEU A N 1
ATOM 664 C CA . LEU A 1 85 ? -20.550 3.189 19.844 1.00 96.25 85 LEU A CA 1
ATOM 665 C C . LEU A 1 85 ? -21.188 1.862 20.264 1.00 96.25 85 LEU A C 1
ATOM 667 O O . LEU A 1 85 ? -22.405 1.799 20.423 1.00 96.25 85 LEU A O 1
ATOM 671 N N . THR A 1 86 ? -20.385 0.817 20.475 1.00 95.50 86 THR A N 1
ATOM 672 C CA . THR A 1 86 ? -20.885 -0.495 20.920 1.00 95.50 86 THR A CA 1
ATOM 673 C C . THR A 1 86 ? -21.460 -0.438 22.335 1.00 95.50 86 THR A C 1
ATOM 675 O O . THR A 1 86 ? -22.553 -0.957 22.553 1.00 95.50 86 THR A O 1
ATOM 678 N N . ILE A 1 87 ? -20.804 0.265 23.267 1.00 96.56 87 ILE A N 1
ATOM 679 C CA . ILE A 1 87 ? -21.328 0.502 24.623 1.00 96.56 87 ILE A CA 1
ATOM 680 C C . ILE A 1 87 ? -22.652 1.271 24.563 1.00 96.56 87 ILE A C 1
ATOM 682 O O . ILE A 1 87 ? -23.628 0.878 25.199 1.00 96.56 87 ILE A O 1
ATOM 686 N N . PHE A 1 88 ? -22.720 2.346 23.777 1.00 96.69 88 PHE A N 1
ATOM 687 C CA . PHE A 1 88 ? -23.932 3.154 23.654 1.00 96.69 88 PHE A CA 1
ATOM 688 C C . PHE A 1 88 ? -25.106 2.362 23.064 1.00 96.69 88 PHE A C 1
ATOM 690 O O . PHE A 1 88 ? -26.235 2.475 23.542 1.00 96.69 88 PHE A O 1
ATOM 697 N N . LEU A 1 89 ? -24.845 1.536 22.047 1.00 96.44 89 LEU A N 1
ATOM 698 C CA . LEU A 1 89 ? -25.859 0.687 21.426 1.00 96.44 89 LEU A CA 1
ATOM 699 C C . LEU A 1 89 ? -26.354 -0.395 22.397 1.00 96.44 89 LEU A C 1
ATOM 701 O O . LEU A 1 89 ? -27.558 -0.612 22.500 1.00 96.44 89 LEU A O 1
ATOM 705 N N . ALA A 1 90 ? -25.450 -1.009 23.167 1.00 95.62 90 ALA A N 1
ATOM 706 C CA . ALA A 1 90 ? -25.806 -1.968 24.211 1.00 95.62 90 ALA A CA 1
ATOM 707 C C . ALA A 1 90 ? -26.671 -1.327 25.310 1.00 95.62 90 ALA A C 1
ATOM 709 O O . ALA A 1 90 ? -27.710 -1.874 25.669 1.00 95.62 90 ALA A O 1
ATOM 710 N N . LEU A 1 91 ? -26.309 -0.130 25.788 1.00 95.88 91 LEU A N 1
ATOM 711 C CA . LEU A 1 91 ? -27.106 0.621 26.767 1.00 95.88 91 LEU A CA 1
ATOM 712 C C . LEU A 1 91 ? -28.498 0.999 26.242 1.00 95.88 91 LEU A C 1
ATOM 714 O O . LEU A 1 91 ? -29.433 1.103 27.032 1.00 95.88 91 LEU A O 1
ATOM 718 N N . ARG A 1 92 ? -28.647 1.222 24.929 1.00 95.62 92 ARG A N 1
ATOM 719 C CA . ARG A 1 92 ? -29.957 1.451 24.302 1.00 95.62 92 ARG A CA 1
ATOM 720 C C . ARG A 1 92 ? -30.801 0.188 24.183 1.00 95.62 92 ARG A C 1
ATOM 722 O O . ARG A 1 92 ? -32.010 0.308 24.257 1.00 95.62 92 ARG A O 1
ATOM 729 N N . LEU A 1 93 ? -30.190 -0.976 23.967 1.00 93.69 93 LEU A N 1
ATOM 730 C CA . LEU A 1 93 ? -30.906 -2.255 23.882 1.00 93.69 93 LEU A CA 1
ATOM 731 C C . LEU A 1 93 ? -31.312 -2.803 25.259 1.00 93.69 93 LEU A C 1
ATOM 733 O O . LEU A 1 93 ? -32.220 -3.620 25.341 1.00 93.69 93 LEU A O 1
ATOM 737 N N . LEU A 1 94 ? -30.620 -2.383 26.322 1.00 90.81 94 LEU A N 1
ATOM 738 C CA . LEU A 1 94 ? -30.907 -2.762 27.711 1.00 90.81 94 LEU A CA 1
ATOM 739 C C . LEU A 1 94 ? -31.938 -1.854 28.404 1.00 90.81 94 LEU A C 1
ATOM 741 O O . LEU A 1 94 ? -32.350 -2.161 29.521 1.00 90.81 94 LEU A O 1
ATOM 745 N N . ARG A 1 95 ? -32.302 -0.729 27.783 1.00 80.06 95 ARG A N 1
ATOM 746 C CA . ARG A 1 95 ? -33.364 0.178 28.233 1.00 80.06 95 ARG A CA 1
ATOM 747 C C . ARG A 1 95 ? -34.668 -0.147 27.526 1.00 80.06 95 ARG A C 1
ATOM 749 O O . ARG A 1 95 ? -35.708 -0.010 28.201 1.00 80.06 95 ARG A O 1
#

pLDDT: mean 78.35, std 15.19, range [31.05, 96.69]

Secondary structure (DSSP, 8-state):
------TT---SSBTTTTS-HHHHHHTTPPTT-SEE-TTT--EE-EEE-SSSSSS--EEEHHHHHHHHHHHHHH-HHHHHHHHHHHHHHHHHH--

Foldseek 3Di:
DPPPPPPDPPPPFFCPVVDDPVRCVVVVQDPPFDDAAPVPRHTHRWGAAPDPDPRPGTHHPVVNVVVVVVVCVVDVVNVVVVVVVVVVVVVVVVD

Radius of gyration: 19.81 Å; Cα contacts (8 Å, |Δi|>4): 92; chains: 1; bounding box: 50×29×51 Å

Solvent-accessible surface area (backbone atoms only — not comparable to full-atom values): 5860 Å² total; per-residue (Å²): 135,79,82,79,70,74,78,80,70,74,93,72,69,49,43,59,85,79,49,56,71,68,59,39,54,75,71,66,46,58,92,95,40,56,34,56,10,76,85,76,72,44,76,27,58,16,20,73,58,87,66,96,64,75,92,80,49,42,31,25,63,68,61,44,53,53,49,58,54,52,51,53,74,66,32,67,66,54,52,49,52,51,51,52,52,52,52,53,52,50,58,59,74,76,104